Protein AF-A0A6I7D5Z0-F1 (afdb_monomer_lite)

Sequence (65 aa):
MKLLTPWKPGNQLLTSFDIKLGRLAFSVRNRPCTDAEIKHSCDTADRLILLMMRQDQNERKTDES

pLDDT: mean 79.67, std 11.76, range [45.28, 94.0]

Secondary structure (DSSP, 8-state):
----PPP-TTS--S-HHHHHHHHHHHHHTTS---HHHHHHHHHHHHHHHHHHHHHHHHHHHHHT-

Structure (mmCIF, N/CA/C/O backbone):
data_AF-A0A6I7D5Z0-F1
#
_entry.id   AF-A0A6I7D5Z0-F1
#
loop_
_atom_site.group_PDB
_atom_site.id
_atom_site.type_symbol
_atom_site.label_atom_id
_atom_site.label_alt_id
_atom_site.label_comp_id
_atom_site.label_asym_id
_atom_site.label_entity_id
_atom_site.label_seq_id
_atom_site.pdbx_PDB_ins_code
_atom_site.Cartn_x
_atom_site.Cartn_y
_atom_site.Cartn_z
_atom_site.occupancy
_atom_site.B_iso_or_equiv
_atom_site.auth_seq_id
_atom_site.auth_comp_id
_atom_site.auth_asym_id
_atom_site.auth_atom_id
_atom_site.pdbx_PDB_model_num
ATOM 1 N N . MET A 1 1 ? 27.591 11.681 -8.779 1.00 45.28 1 MET A N 1
ATOM 2 C CA . MET A 1 1 ? 26.131 11.920 -8.838 1.00 45.28 1 MET A CA 1
ATOM 3 C C . MET A 1 1 ? 25.566 11.140 -10.014 1.00 45.28 1 MET A C 1
ATOM 5 O O . MET A 1 1 ? 26.039 11.332 -11.125 1.00 45.28 1 MET A O 1
ATOM 9 N N . LYS A 1 2 ? 24.643 10.201 -9.778 1.00 59.78 2 LYS A N 1
ATOM 10 C CA . LYS A 1 2 ? 24.023 9.401 -10.845 1.00 59.78 2 LYS A CA 1
ATOM 11 C C . LYS A 1 2 ? 22.973 10.284 -11.528 1.00 59.78 2 LYS A C 1
ATOM 13 O O . LYS A 1 2 ? 22.020 10.692 -10.872 1.00 59.78 2 LYS A O 1
ATOM 18 N N . LEU A 1 3 ? 23.188 10.641 -12.794 1.00 60.97 3 LEU A N 1
ATOM 19 C CA . LEU A 1 3 ? 22.221 11.402 -13.588 1.00 60.97 3 LEU A CA 1
ATOM 20 C C . LEU A 1 3 ? 20.934 10.575 -13.698 1.00 60.97 3 LEU A C 1
ATOM 22 O O . LEU A 1 3 ? 20.946 9.491 -14.283 1.00 60.97 3 LEU A O 1
ATOM 26 N N . LEU A 1 4 ? 19.844 11.061 -13.097 1.00 72.31 4 LEU A N 1
ATOM 27 C CA . LEU A 1 4 ? 18.517 10.478 -13.267 1.00 72.31 4 LEU A CA 1
ATOM 28 C C . LEU A 1 4 ? 18.159 10.611 -14.744 1.00 72.31 4 LEU A C 1
ATOM 30 O O . LEU A 1 4 ? 18.007 11.716 -15.261 1.00 72.31 4 LEU A O 1
ATOM 34 N N . THR A 1 5 ? 18.115 9.483 -15.446 1.00 74.19 5 THR A N 1
ATOM 35 C CA . THR A 1 5 ? 17.780 9.460 -16.865 1.00 74.19 5 THR A CA 1
ATOM 36 C C . THR A 1 5 ? 16.339 9.951 -17.002 1.00 74.19 5 THR A C 1
ATOM 38 O O . THR A 1 5 ? 15.455 9.367 -16.370 1.00 74.19 5 THR A O 1
ATOM 41 N N . PRO A 1 6 ? 16.075 11.023 -17.768 1.00 77.75 6 PRO A N 1
ATOM 42 C CA . PRO A 1 6 ? 14.719 11.517 -17.926 1.00 77.75 6 PRO A CA 1
ATOM 43 C C . PRO A 1 6 ? 13.842 10.429 -18.545 1.00 77.75 6 PRO A C 1
ATOM 45 O O . PRO A 1 6 ? 14.255 9.721 -19.471 1.00 77.75 6 PRO A O 1
ATOM 48 N N . TRP A 1 7 ? 12.636 10.280 -18.002 1.00 79.62 7 TRP A N 1
ATOM 49 C CA . TRP A 1 7 ? 11.669 9.314 -18.500 1.00 79.62 7 TRP A CA 1
ATOM 50 C C . TRP A 1 7 ? 11.292 9.631 -19.956 1.00 79.62 7 TRP A C 1
ATOM 52 O O . TRP A 1 7 ? 11.128 10.796 -20.321 1.00 79.62 7 TRP A O 1
ATOM 62 N N . LYS A 1 8 ? 11.164 8.592 -20.791 1.00 85.19 8 LYS A N 1
ATOM 63 C CA . LYS A 1 8 ? 10.781 8.704 -22.205 1.00 85.19 8 LYS A CA 1
ATOM 64 C C . LYS A 1 8 ? 9.401 8.081 -22.438 1.00 85.19 8 LYS A C 1
ATOM 66 O O . LYS A 1 8 ? 9.135 7.016 -21.877 1.00 85.19 8 LYS A O 1
ATOM 71 N N . PRO A 1 9 ? 8.561 8.675 -23.304 1.00 83.19 9 PRO A N 1
ATOM 72 C CA . PRO A 1 9 ? 7.299 8.070 -23.721 1.00 83.19 9 PRO A CA 1
ATOM 73 C C . PRO A 1 9 ? 7.494 6.635 -24.226 1.00 83.19 9 PRO A C 1
ATOM 75 O O . PRO A 1 9 ? 8.441 6.360 -24.959 1.00 83.19 9 PRO A O 1
ATOM 78 N N . GLY A 1 10 ? 6.609 5.722 -23.820 1.00 81.31 10 GLY A N 1
ATOM 79 C CA . GLY A 1 10 ? 6.688 4.292 -24.150 1.00 81.31 10 GLY A CA 1
ATOM 80 C C . GLY A 1 10 ? 7.437 3.442 -23.120 1.00 81.31 10 GLY A C 1
ATOM 81 O O . GLY A 1 10 ? 7.205 2.237 -23.053 1.00 81.31 10 GLY A O 1
ATOM 82 N N . ASN A 1 11 ? 8.253 4.049 -22.253 1.00 81.31 11 ASN A N 1
ATOM 83 C CA . ASN A 1 11 ? 8.838 3.329 -21.129 1.00 81.31 11 ASN A CA 1
ATOM 84 C C . ASN A 1 11 ? 7.826 3.224 -19.990 1.00 81.31 11 ASN A C 1
ATOM 86 O O . ASN A 1 11 ? 7.181 4.202 -19.606 1.00 81.31 11 ASN A O 1
ATOM 90 N N . GLN A 1 12 ? 7.720 2.041 -19.400 1.00 79.00 12 GLN A N 1
ATOM 91 C CA . GLN A 1 12 ? 6.918 1.844 -18.205 1.00 79.00 12 GLN A CA 1
ATOM 92 C C . GLN A 1 12 ? 7.530 2.648 -17.042 1.00 79.00 12 GLN A C 1
ATOM 94 O O . GLN A 1 12 ? 8.607 2.321 -16.552 1.00 79.00 12 GLN A O 1
ATOM 99 N N . LEU A 1 13 ? 6.856 3.734 -16.641 1.00 80.62 13 LEU A N 1
ATOM 100 C CA . LEU A 1 13 ? 7.306 4.617 -15.555 1.00 80.62 13 LEU A CA 1
ATOM 101 C C . LEU A 1 13 ? 7.232 3.921 -14.192 1.00 80.62 13 LEU A C 1
ATOM 103 O O . LEU A 1 13 ? 8.121 4.073 -13.363 1.00 80.62 13 LEU A O 1
ATOM 107 N N . LEU A 1 14 ? 6.146 3.177 -13.982 1.00 84.88 14 LEU A N 1
ATOM 108 C CA . LEU A 1 14 ? 5.826 2.493 -12.736 1.00 84.88 14 LEU A CA 1
ATOM 109 C C . LEU A 1 14 ? 6.263 1.040 -12.819 1.00 84.88 14 LEU A C 1
ATOM 111 O O . LEU A 1 14 ? 5.825 0.316 -13.712 1.00 84.88 14 LEU A O 1
ATOM 115 N N . THR A 1 15 ? 7.065 0.585 -11.868 1.00 87.19 15 THR A N 1
ATOM 116 C CA . THR A 1 15 ? 7.439 -0.825 -11.777 1.00 87.19 15 THR A CA 1
ATOM 117 C C . THR A 1 15 ? 6.204 -1.714 -11.591 1.00 87.19 15 THR A C 1
ATOM 119 O O . THR A 1 15 ? 5.102 -1.264 -11.261 1.00 87.19 15 THR A O 1
ATOM 1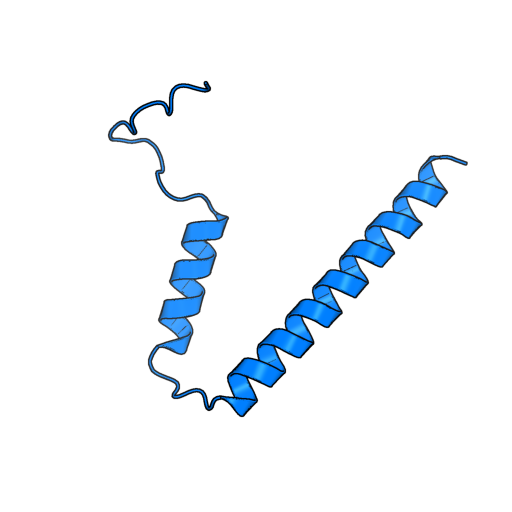22 N N . SER A 1 16 ? 6.373 -3.024 -11.776 1.00 87.50 16 SER A N 1
ATOM 123 C CA . SER A 1 16 ? 5.302 -3.982 -11.482 1.00 87.50 16 SER A CA 1
ATOM 124 C C . SER A 1 16 ? 4.844 -3.912 -10.019 1.00 87.50 16 SER A C 1
ATOM 126 O O . SER A 1 16 ? 3.673 -4.167 -9.736 1.00 87.50 16 SER A O 1
ATOM 128 N N . PHE A 1 17 ? 5.741 -3.535 -9.103 1.00 83.31 17 PHE A N 1
ATOM 129 C CA . PHE A 1 17 ? 5.428 -3.304 -7.698 1.00 83.31 17 PHE A CA 1
ATOM 130 C C . PHE A 1 17 ? 4.519 -2.084 -7.519 1.00 83.31 17 PHE A C 1
ATOM 132 O O . PHE A 1 17 ? 3.447 -2.214 -6.929 1.00 83.31 17 PHE A O 1
ATOM 139 N N . ASP A 1 18 ? 4.879 -0.945 -8.114 1.00 86.44 18 ASP A N 1
ATOM 140 C CA . ASP A 1 18 ? 4.092 0.293 -8.039 1.00 86.44 18 ASP A CA 1
ATOM 141 C C . ASP A 1 18 ? 2.659 0.089 -8.562 1.00 86.44 18 ASP A C 1
ATOM 143 O O . ASP A 1 18 ? 1.683 0.527 -7.951 1.00 86.44 18 ASP A O 1
ATOM 147 N N . ILE A 1 19 ? 2.510 -0.654 -9.666 1.00 87.69 19 ILE A N 1
ATOM 148 C CA . ILE A 1 19 ? 1.195 -0.985 -10.237 1.00 87.69 19 ILE A CA 1
ATOM 149 C C . ILE A 1 19 ? 0.373 -1.858 -9.281 1.00 87.69 19 I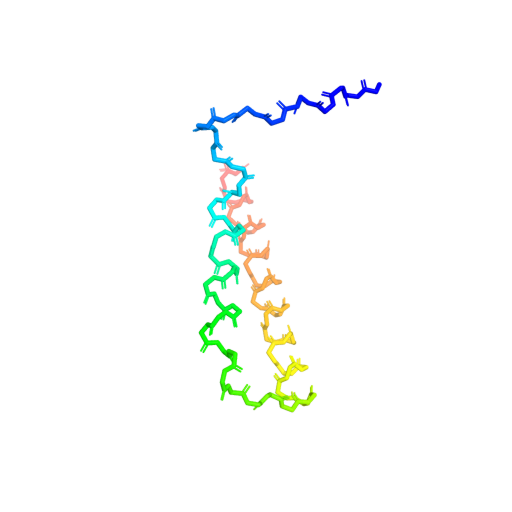LE A C 1
ATOM 151 O O . ILE A 1 19 ? -0.829 -1.629 -9.113 1.00 87.69 19 ILE A O 1
ATOM 155 N N . LYS A 1 20 ? 0.989 -2.871 -8.657 1.00 90.62 20 LYS A N 1
ATOM 156 C CA . LYS A 1 20 ? 0.306 -3.733 -7.678 1.00 90.62 20 LYS A CA 1
ATOM 157 C C . LYS A 1 20 ? -0.141 -2.930 -6.460 1.00 90.62 20 LYS A C 1
ATOM 159 O O . LYS A 1 20 ? -1.276 -3.104 -6.019 1.00 90.62 20 LYS A O 1
ATOM 164 N N . LEU A 1 21 ? 0.704 -2.021 -5.975 1.00 87.56 21 LEU A N 1
ATOM 165 C CA . LEU A 1 21 ? 0.380 -1.139 -4.859 1.00 87.56 21 LEU A CA 1
ATOM 166 C C . LEU A 1 21 ? -0.809 -0.228 -5.196 1.00 87.56 21 LEU A C 1
ATOM 168 O O . LEU A 1 21 ? -1.752 -0.131 -4.412 1.00 87.56 21 LEU A O 1
ATOM 172 N N . GLY A 1 22 ? -0.826 0.359 -6.397 1.00 86.00 22 GLY A N 1
ATOM 173 C CA . GLY A 1 22 ? -1.951 1.171 -6.867 1.00 86.00 22 GLY A CA 1
ATOM 174 C C . GLY A 1 22 ? -3.265 0.387 -6.953 1.00 86.00 22 GLY A C 1
ATOM 175 O O . GLY A 1 22 ? -4.311 0.868 -6.515 1.00 86.00 22 GLY A O 1
ATOM 176 N N . ARG A 1 23 ? -3.223 -0.855 -7.457 1.00 89.56 23 ARG A N 1
ATOM 177 C CA . ARG A 1 23 ? -4.397 -1.747 -7.491 1.00 89.56 23 ARG A CA 1
ATOM 178 C C . ARG A 1 23 ? -4.897 -2.099 -6.091 1.00 89.56 23 ARG A C 1
ATOM 180 O O . ARG A 1 23 ? -6.107 -2.099 -5.871 1.00 89.56 23 ARG A O 1
ATOM 187 N N . LEU A 1 24 ? -3.986 -2.368 -5.157 1.00 84.88 24 LEU A N 1
ATOM 188 C CA . LEU A 1 24 ? -4.331 -2.648 -3.765 1.00 84.88 24 LEU A CA 1
ATOM 189 C C . LEU A 1 24 ? -5.037 -1.446 -3.130 1.00 84.88 24 LEU A C 1
ATOM 191 O O . LEU A 1 24 ? -6.151 -1.599 -2.632 1.00 84.88 24 LEU A O 1
ATOM 195 N N . ALA A 1 25 ? -4.447 -0.252 -3.230 1.00 84.44 25 ALA A N 1
ATOM 196 C CA . ALA A 1 25 ? -5.028 0.980 -2.697 1.00 84.44 25 ALA A CA 1
ATOM 197 C C . ALA A 1 25 ? -6.427 1.254 -3.277 1.00 84.44 25 ALA A C 1
ATOM 199 O O . ALA A 1 25 ? -7.359 1.593 -2.550 1.00 84.44 25 ALA A O 1
ATOM 200 N N . PHE A 1 26 ? -6.611 1.027 -4.580 1.00 87.94 26 PHE A N 1
ATOM 201 C CA . PHE A 1 26 ? -7.918 1.144 -5.221 1.00 87.94 26 PHE A CA 1
ATOM 202 C C . PHE A 1 26 ? -8.931 0.117 -4.698 1.00 87.94 26 PHE A C 1
ATOM 204 O O . PHE A 1 26 ? -10.092 0.461 -4.487 1.00 87.94 26 PHE A O 1
ATOM 211 N N . SER A 1 27 ? -8.516 -1.134 -4.477 1.00 83.69 27 SER A N 1
ATOM 212 C CA . SER A 1 27 ? -9.413 -2.204 -4.015 1.00 83.69 27 SER A CA 1
ATOM 213 C C . SER A 1 27 ? -9.992 -1.944 -2.621 1.00 83.69 27 SER A C 1
ATOM 215 O O . SER A 1 27 ? -11.120 -2.343 -2.340 1.00 83.69 27 SER A O 1
ATOM 217 N N . VAL A 1 28 ? -9.257 -1.217 -1.777 1.00 78.31 28 VAL A N 1
ATOM 218 C CA . VAL A 1 28 ? -9.670 -0.889 -0.406 1.00 78.31 28 VAL A CA 1
ATOM 219 C C . VAL A 1 28 ? -10.311 0.494 -0.282 1.00 78.31 28 VAL A C 1
ATOM 221 O O . VAL A 1 28 ? -10.808 0.831 0.785 1.00 7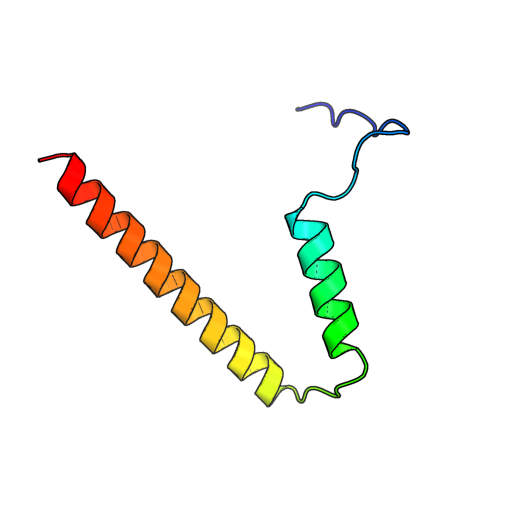8.31 28 VAL A O 1
ATOM 224 N N . ARG A 1 29 ? -10.373 1.290 -1.361 1.00 80.00 29 ARG A N 1
ATOM 225 C CA . ARG A 1 29 ? -10.805 2.704 -1.321 1.00 80.00 29 ARG A CA 1
ATOM 226 C C . ARG A 1 29 ? -12.220 2.936 -0.775 1.00 80.00 29 ARG A C 1
ATOM 228 O O . ARG A 1 29 ? -12.508 4.012 -0.272 1.00 80.00 29 ARG A O 1
ATOM 235 N N . ASN A 1 30 ? -13.099 1.943 -0.903 1.00 81.19 30 ASN A N 1
ATOM 236 C CA . ASN A 1 30 ? -14.491 2.008 -0.444 1.00 81.19 30 ASN A CA 1
ATOM 237 C C . ASN A 1 30 ? -14.698 1.334 0.918 1.00 81.19 30 ASN A C 1
ATOM 239 O O . ASN A 1 30 ? -15.830 1.232 1.387 1.00 81.19 30 ASN A O 1
ATOM 243 N N . ARG A 1 31 ? -13.626 0.836 1.538 1.00 79.44 31 ARG A N 1
ATOM 244 C CA . ARG A 1 31 ? -13.667 0.233 2.861 1.00 79.44 31 ARG A CA 1
ATOM 245 C C . ARG A 1 31 ? -13.097 1.247 3.852 1.00 79.44 31 ARG A C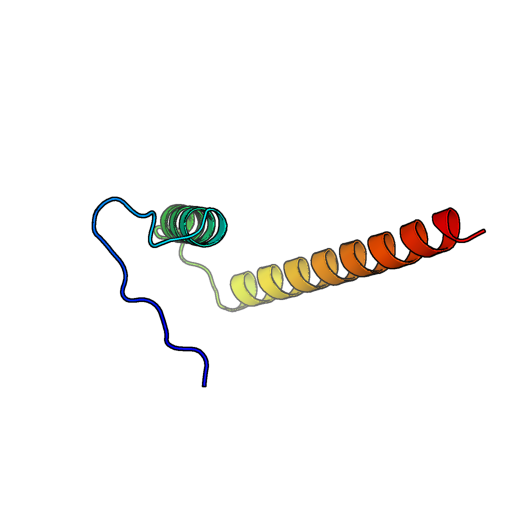 1
ATOM 247 O O . ARG A 1 31 ? -11.887 1.471 3.831 1.00 79.44 31 ARG A O 1
ATOM 254 N N . PRO A 1 32 ? -13.925 1.876 4.703 1.00 75.62 32 PRO A N 1
ATOM 255 C CA . PRO A 1 32 ? -13.390 2.649 5.810 1.00 75.62 32 PRO A CA 1
ATOM 256 C C . PRO A 1 32 ? -12.577 1.696 6.690 1.00 75.62 32 PRO A C 1
ATOM 258 O O . PRO A 1 32 ? -13.084 0.666 7.127 1.00 75.62 32 PRO A O 1
ATOM 261 N N . CYS A 1 33 ? -11.301 2.018 6.869 1.00 77.81 33 CYS A N 1
ATOM 262 C CA . CYS A 1 33 ? -10.397 1.301 7.754 1.00 77.81 33 CYS A CA 1
ATOM 263 C C . CYS A 1 33 ? -10.223 2.158 9.002 1.00 77.81 33 CYS A C 1
ATOM 265 O O . CYS A 1 33 ? -9.890 3.339 8.902 1.00 77.81 33 CYS A O 1
ATOM 267 N N . THR A 1 34 ? -10.461 1.576 10.166 1.00 87.94 34 THR A N 1
ATOM 268 C CA . THR A 1 34 ? -10.134 2.212 11.442 1.00 87.94 34 THR A CA 1
ATOM 269 C C . THR A 1 34 ? -8.622 2.193 11.669 1.00 87.94 34 THR A C 1
ATOM 271 O O . THR A 1 34 ? -7.919 1.309 11.173 1.00 87.94 34 THR A O 1
ATOM 274 N N . ASP A 1 35 ? -8.106 3.120 12.478 1.00 87.88 35 ASP A N 1
ATOM 275 C CA . ASP A 1 35 ? -6.680 3.146 12.840 1.00 87.88 35 ASP A CA 1
ATOM 276 C C . ASP A 1 35 ? -6.209 1.814 13.450 1.00 87.88 35 ASP A C 1
ATOM 278 O O . ASP A 1 35 ? -5.081 1.374 13.221 1.00 87.88 35 ASP A O 1
ATOM 282 N N . ALA A 1 36 ? -7.094 1.127 14.180 1.00 89.25 36 ALA A N 1
ATOM 283 C CA . ALA A 1 36 ? -6.826 -0.190 14.745 1.00 89.25 36 ALA A CA 1
ATOM 284 C C . ALA A 1 36 ? -6.638 -1.269 13.663 1.00 89.25 36 ALA A C 1
ATOM 286 O O . ALA A 1 36 ? -5.717 -2.079 13.762 1.00 89.25 36 ALA A O 1
ATOM 287 N N . GLU A 1 37 ? -7.469 -1.271 12.617 1.00 85.62 37 GLU A N 1
ATOM 288 C CA . GLU A 1 37 ? -7.349 -2.202 11.486 1.00 85.62 37 GLU A CA 1
ATOM 289 C C . GLU A 1 37 ? -6.087 -1.934 10.660 1.00 85.62 37 GLU A C 1
ATOM 291 O O . GLU A 1 37 ? -5.415 -2.881 10.238 1.00 85.62 37 GLU A O 1
ATOM 296 N N . ILE A 1 38 ? -5.728 -0.659 10.471 1.00 85.62 38 ILE A N 1
ATOM 297 C CA . ILE A 1 38 ? -4.478 -0.269 9.806 1.00 85.62 38 ILE A CA 1
ATOM 298 C C . ILE A 1 38 ? -3.292 -0.787 10.617 1.00 85.62 38 ILE A C 1
ATOM 300 O O . ILE A 1 38 ? -2.451 -1.507 10.080 1.00 85.62 38 ILE A O 1
ATOM 304 N N . LYS A 1 39 ? -3.259 -0.493 11.922 1.00 91.19 39 LYS A N 1
ATOM 305 C CA . LYS A 1 39 ? -2.192 -0.949 12.815 1.00 91.19 39 LYS A CA 1
ATOM 306 C C . LYS A 1 39 ? -2.066 -2.472 12.806 1.00 91.19 39 LYS A C 1
ATOM 308 O O . LYS A 1 39 ? -0.966 -2.987 12.647 1.00 91.19 39 LYS A O 1
ATOM 313 N N . HIS A 1 40 ? -3.181 -3.190 12.920 1.00 91.19 40 HIS A N 1
ATOM 314 C CA . HIS A 1 40 ? -3.177 -4.651 12.899 1.00 91.19 40 HIS A CA 1
ATOM 315 C C . HIS A 1 40 ? -2.638 -5.218 11.578 1.00 91.19 40 HIS A C 1
ATOM 317 O O . HIS A 1 40 ? -1.880 -6.191 11.575 1.00 91.19 40 HIS A O 1
ATOM 323 N N . SER A 1 41 ? -2.998 -4.594 10.455 1.00 86.06 41 SER A N 1
ATOM 324 C CA . SER A 1 41 ? -2.512 -4.992 9.133 1.00 86.06 41 SER A CA 1
ATOM 325 C C . SER A 1 41 ? -1.006 -4.756 8.992 1.00 86.06 41 SER A C 1
ATOM 327 O O . SER A 1 41 ? -0.304 -5.634 8.491 1.00 86.06 41 SER A O 1
ATOM 329 N N . CYS A 1 42 ? -0.496 -3.621 9.484 1.00 89.25 42 CYS A N 1
ATOM 330 C CA . CYS A 1 42 ? 0.938 -3.323 9.510 1.00 89.25 42 CYS A CA 1
ATOM 331 C C . CYS A 1 42 ? 1.704 -4.308 10.402 1.00 89.25 42 CYS A C 1
ATOM 333 O O . CYS A 1 42 ? 2.651 -4.932 9.933 1.00 89.25 42 CYS A O 1
ATOM 335 N N . ASP A 1 43 ? 1.237 -4.537 11.635 1.00 94.00 43 ASP A N 1
ATOM 336 C CA . ASP A 1 43 ? 1.857 -5.485 12.573 1.00 94.00 43 ASP A CA 1
ATOM 337 C C . ASP A 1 43 ? 1.923 -6.904 11.962 1.00 94.00 43 ASP A C 1
ATOM 339 O O . ASP A 1 43 ? 2.900 -7.642 12.132 1.00 94.00 43 ASP A O 1
ATOM 343 N N . THR A 1 44 ? 0.888 -7.292 11.208 1.00 93.81 44 THR A N 1
ATOM 344 C CA . THR A 1 44 ? 0.838 -8.576 10.493 1.00 93.81 44 THR A CA 1
ATOM 345 C C . THR A 1 44 ? 1.835 -8.620 9.336 1.00 93.81 44 THR A C 1
ATOM 347 O O . THR A 1 44 ? 2.546 -9.616 9.183 1.00 93.81 44 THR A O 1
ATOM 350 N N . ALA A 1 45 ? 1.913 -7.556 8.531 1.00 91.12 45 ALA A N 1
ATOM 351 C CA . ALA A 1 45 ? 2.850 -7.460 7.417 1.00 91.12 45 ALA A CA 1
ATOM 352 C C . ALA A 1 45 ? 4.307 -7.521 7.899 1.00 91.12 45 ALA A C 1
ATOM 354 O O . ALA A 1 45 ? 5.082 -8.323 7.378 1.00 91.12 45 ALA A O 1
ATOM 355 N N . ASP A 1 46 ? 4.655 -6.767 8.943 1.00 91.88 46 ASP A N 1
ATOM 356 C CA . ASP A 1 46 ? 5.996 -6.771 9.535 1.00 91.88 46 ASP A CA 1
ATOM 357 C C . ASP A 1 46 ? 6.381 -8.163 10.037 1.00 91.88 46 ASP A C 1
ATOM 359 O O . ASP A 1 46 ? 7.488 -8.647 9.788 1.00 91.88 46 ASP A O 1
ATOM 363 N N . ARG A 1 47 ? 5.446 -8.865 10.690 1.00 93.19 47 ARG A N 1
ATOM 364 C CA . ARG A 1 47 ? 5.673 -10.240 11.141 1.00 93.19 47 ARG A CA 1
ATOM 365 C C . ARG A 1 47 ? 5.934 -11.191 9.975 1.00 93.19 47 ARG A C 1
ATOM 367 O O . ARG A 1 47 ? 6.820 -12.038 10.084 1.00 93.19 47 ARG A O 1
ATOM 374 N N . LEU A 1 48 ? 5.187 -11.070 8.879 1.00 91.44 48 LEU A N 1
ATOM 375 C CA . LEU A 1 48 ? 5.394 -11.889 7.682 1.00 91.44 48 LEU A CA 1
ATOM 376 C C . LEU A 1 48 ? 6.750 -11.596 7.034 1.00 91.44 48 LEU A C 1
ATOM 378 O O . LEU A 1 48 ? 7.487 -12.534 6.746 1.00 91.44 48 LEU A O 1
ATOM 382 N N . ILE A 1 49 ? 7.120 -10.321 6.887 1.00 88.12 49 ILE A N 1
ATOM 383 C CA . ILE A 1 49 ? 8.430 -9.913 6.360 1.00 88.12 49 ILE A CA 1
ATOM 384 C C . ILE A 1 49 ? 9.553 -10.496 7.224 1.00 88.12 49 ILE A C 1
ATOM 386 O O . ILE A 1 49 ? 10.475 -11.112 6.696 1.00 88.12 49 ILE A O 1
ATOM 390 N N . LEU A 1 50 ? 9.454 -10.384 8.553 1.00 91.06 50 LEU A N 1
ATOM 391 C CA . LEU A 1 50 ? 10.430 -10.967 9.478 1.00 91.06 50 LEU A CA 1
ATOM 392 C C . LEU A 1 50 ? 10.558 -12.486 9.317 1.00 91.06 50 LEU A C 1
ATOM 394 O O . LEU A 1 50 ? 11.667 -13.015 9.396 1.00 91.06 50 LEU A O 1
ATOM 398 N N . LEU A 1 51 ? 9.448 -13.199 9.109 1.00 87.38 51 LEU A N 1
ATOM 399 C CA . LEU A 1 51 ? 9.465 -14.645 8.883 1.00 87.38 51 LEU A CA 1
ATOM 400 C C . LEU A 1 51 ? 10.130 -15.001 7.550 1.00 87.38 51 LEU A C 1
ATOM 402 O O . LEU A 1 51 ? 10.991 -15.878 7.537 1.00 87.38 51 LEU A O 1
ATOM 406 N N . MET A 1 52 ? 9.802 -14.285 6.472 1.00 84.25 52 MET A N 1
ATOM 407 C CA . MET A 1 52 ? 10.413 -14.486 5.153 1.00 84.25 52 MET A CA 1
ATOM 408 C C . MET A 1 52 ? 11.921 -14.208 5.192 1.00 84.25 52 MET A C 1
ATOM 410 O O . MET A 1 52 ? 12.712 -15.023 4.736 1.00 84.25 52 MET A O 1
ATOM 414 N N . MET A 1 53 ? 12.348 -13.119 5.840 1.00 83.12 53 MET A N 1
ATOM 415 C CA . MET A 1 53 ? 13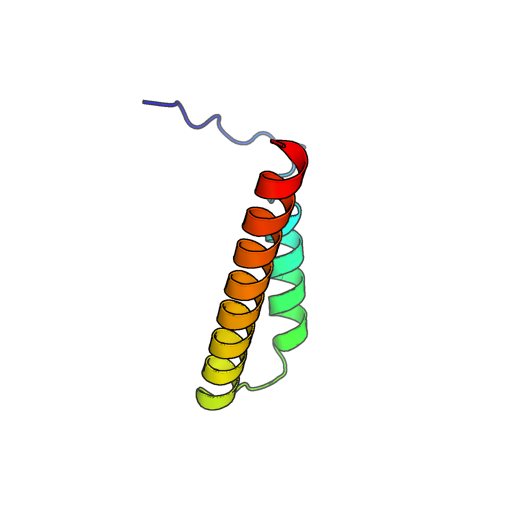.774 -12.800 5.991 1.00 83.12 53 MET A CA 1
ATOM 416 C C . MET A 1 53 ? 14.537 -13.852 6.807 1.00 83.12 53 MET A C 1
ATOM 418 O O . MET A 1 53 ? 15.707 -14.113 6.533 1.00 83.12 53 MET A O 1
ATOM 422 N N . ARG A 1 54 ? 13.902 -14.459 7.818 1.00 77.50 54 ARG A N 1
ATOM 423 C CA . ARG A 1 54 ? 14.505 -15.557 8.593 1.00 77.50 54 ARG A CA 1
ATOM 424 C C . ARG A 1 54 ? 14.594 -16.852 7.786 1.00 77.50 54 ARG A C 1
ATOM 426 O O . ARG A 1 54 ? 15.567 -17.581 7.951 1.00 77.50 54 ARG A O 1
ATOM 433 N N . GLN A 1 55 ? 13.609 -17.134 6.933 1.00 72.56 55 GLN A N 1
ATOM 434 C CA . GLN A 1 55 ? 13.640 -18.284 6.024 1.00 72.56 55 GLN A CA 1
ATOM 435 C C . GLN A 1 55 ? 14.777 -18.148 5.006 1.00 72.56 55 GLN A C 1
ATOM 437 O O . GLN A 1 55 ? 15.628 -19.033 4.957 1.00 72.56 55 GLN A O 1
ATOM 442 N N . ASP A 1 56 ? 14.892 -16.996 4.339 1.00 66.31 56 ASP A N 1
ATOM 443 C CA . ASP A 1 56 ? 16.000 -16.685 3.423 1.00 66.31 56 ASP A CA 1
ATOM 444 C C . ASP A 1 56 ? 17.382 -16.889 4.071 1.00 66.31 56 ASP A C 1
ATOM 446 O O . ASP A 1 56 ? 18.329 -17.334 3.424 1.00 66.31 56 ASP A O 1
ATOM 450 N N . GLN A 1 57 ? 17.530 -16.543 5.356 1.00 66.75 57 GLN A N 1
ATOM 451 C CA . GLN A 1 57 ? 18.793 -16.720 6.082 1.00 66.75 57 GLN A CA 1
ATOM 452 C C . GLN A 1 57 ? 19.107 -18.184 6.413 1.00 66.75 57 GLN A C 1
ATOM 454 O O . GLN A 1 57 ? 20.281 -18.553 6.459 1.00 66.75 57 GLN A O 1
ATOM 459 N N . ASN A 1 58 ? 18.092 -19.012 6.659 1.00 64.62 58 ASN A N 1
ATOM 460 C CA . ASN A 1 58 ? 18.283 -20.440 6.907 1.00 64.62 58 ASN A CA 1
ATOM 461 C C . ASN A 1 58 ? 18.571 -21.217 5.615 1.00 64.62 58 ASN A C 1
ATOM 463 O O . ASN A 1 58 ? 19.407 -22.118 5.632 1.00 64.62 58 ASN A O 1
ATOM 467 N N . GLU A 1 59 ? 17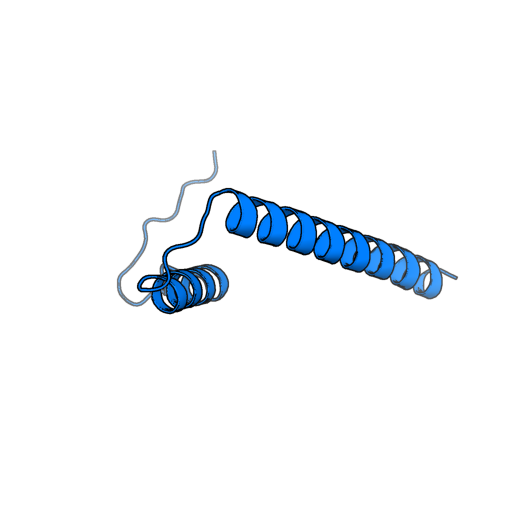.928 -20.857 4.503 1.00 62.31 59 GLU A N 1
ATOM 468 C CA . GLU A 1 59 ? 18.170 -21.489 3.199 1.00 62.31 59 GLU A CA 1
ATOM 469 C C . GLU A 1 59 ? 19.615 -21.250 2.732 1.00 62.31 59 GLU A C 1
ATOM 471 O O . GLU A 1 59 ? 20.327 -22.206 2.433 1.00 62.31 59 GLU A O 1
ATOM 476 N N . ARG A 1 60 ? 20.124 -20.012 2.836 1.00 61.59 60 ARG A N 1
ATOM 477 C CA . ARG A 1 60 ? 21.522 -19.690 2.478 1.00 61.59 60 ARG A CA 1
ATOM 478 C C . ARG A 1 60 ? 22.574 -20.451 3.288 1.00 61.59 60 ARG A C 1
ATOM 480 O O . ARG A 1 60 ? 23.628 -20.767 2.756 1.00 61.59 60 ARG A O 1
ATOM 487 N N . LYS A 1 61 ? 22.306 -20.758 4.563 1.00 58.97 61 LYS A N 1
ATOM 488 C CA . LYS A 1 61 ? 23.234 -21.548 5.395 1.00 58.97 61 LYS A CA 1
ATOM 489 C C . LYS A 1 61 ? 23.333 -23.012 4.968 1.00 58.97 61 LYS A C 1
ATOM 491 O O . LYS A 1 61 ? 24.322 -23.656 5.299 1.00 58.97 61 LYS A O 1
ATOM 496 N N . THR A 1 62 ? 22.313 -23.535 4.293 1.00 58.03 62 THR A N 1
ATOM 497 C CA . THR A 1 62 ? 22.273 -24.940 3.865 1.00 58.03 62 THR A CA 1
ATOM 498 C C . THR A 1 62 ? 23.011 -25.132 2.538 1.00 58.03 62 THR A C 1
ATOM 500 O O . THR A 1 62 ? 23.630 -26.170 2.347 1.00 58.03 62 THR A O 1
ATOM 503 N N . ASP A 1 63 ? 23.025 -24.112 1.675 1.00 57.25 63 ASP A N 1
ATOM 504 C CA . ASP A 1 63 ? 23.732 -24.136 0.384 1.00 57.25 63 ASP A CA 1
ATOM 505 C C . ASP A 1 63 ? 25.247 -23.846 0.490 1.00 57.25 63 ASP A C 1
ATOM 507 O O . ASP A 1 63 ? 25.988 -24.077 -0.464 1.00 57.25 63 ASP A O 1
ATOM 511 N N . GLU A 1 64 ? 25.725 -23.339 1.633 1.00 56.22 64 GLU A N 1
ATOM 512 C CA . GLU A 1 64 ? 27.153 -23.079 1.906 1.00 56.22 64 GLU A CA 1
ATOM 513 C C . GLU A 1 64 ? 27.865 -24.219 2.676 1.00 56.22 64 GLU A C 1
ATOM 515 O O . GLU A 1 64 ? 29.025 -24.047 3.058 1.00 56.22 64 GLU A O 1
ATOM 520 N N . SER A 1 65 ? 27.207 -25.366 2.921 1.00 48.34 65 SER A N 1
ATOM 521 C CA . SER A 1 65 ? 27.796 -26.549 3.594 1.00 48.34 65 SER A CA 1
ATOM 522 C C . SER A 1 65 ? 28.077 -27.716 2.652 1.00 48.34 65 SER A C 1
ATOM 524 O O . SER A 1 65 ? 27.199 -28.040 1.825 1.00 48.34 65 SER A O 1
#

Radius of gyration: 18.57 Å; chains: 1; bounding box: 42×38×39 Å

Organism: NCBI:txid1987580

Foldseek 3Di:
DDPPDDDDPPDDPADPVRVVVVVVCVVCVPPDDDPVNVVVVVVVVVVVVVVVVVVVVVVVVVVVD